Protein AF-A0A7S1BUS3-F1 (afdb_monomer)

Structure (mmCIF, N/CA/C/O backbone):
data_AF-A0A7S1BUS3-F1
#
_entry.id   AF-A0A7S1BUS3-F1
#
loop_
_atom_site.group_PDB
_atom_site.id
_atom_site.type_symbol
_atom_site.label_atom_id
_atom_site.label_alt_id
_atom_site.label_comp_id
_atom_site.label_asym_id
_atom_site.label_entity_id
_atom_site.label_seq_id
_atom_site.pdbx_PDB_ins_code
_atom_site.Cartn_x
_atom_site.Cartn_y
_atom_site.Cartn_z
_atom_site.occupancy
_atom_site.B_iso_or_equiv
_atom_site.auth_seq_id
_atom_site.auth_comp_id
_atom_site.auth_asym_id
_atom_site.auth_atom_id
_atom_site.pdbx_PDB_model_num
ATOM 1 N N . ASN A 1 1 ? -7.618 8.530 23.739 1.00 26.66 1 ASN A N 1
ATOM 2 C CA . ASN A 1 1 ? -6.263 8.550 23.139 1.00 26.66 1 ASN A CA 1
ATOM 3 C C . ASN A 1 1 ? -5.750 7.137 22.885 1.00 26.66 1 ASN A C 1
ATOM 5 O O . ASN A 1 1 ? -4.791 6.720 23.519 1.00 26.66 1 ASN A O 1
ATOM 9 N N . HIS A 1 2 ? -6.376 6.392 21.974 1.00 29.36 2 HIS A N 1
ATOM 10 C CA . HIS A 1 2 ? -5.847 5.103 21.520 1.00 29.36 2 HIS A CA 1
ATOM 11 C C . HIS A 1 2 ? -5.270 5.312 20.122 1.00 29.36 2 HIS A C 1
ATOM 13 O O . HIS A 1 2 ? -6.005 5.346 19.140 1.00 29.36 2 HIS A O 1
ATOM 19 N N . SER A 1 3 ? -3.963 5.573 20.054 1.00 30.70 3 SER A N 1
ATOM 20 C CA . SER A 1 3 ? -3.229 5.594 18.792 1.00 30.70 3 SER A CA 1
ATOM 21 C C . SER A 1 3 ? -3.062 4.150 18.326 1.00 30.70 3 SER A C 1
ATOM 23 O O . SER A 1 3 ? -2.335 3.376 18.949 1.00 30.70 3 SER A O 1
ATOM 25 N N . CYS A 1 4 ? -3.761 3.775 17.260 1.00 33.75 4 CYS A N 1
ATOM 26 C CA . CYS A 1 4 ? -3.406 2.587 16.499 1.00 33.75 4 CYS A CA 1
ATOM 27 C C . CYS A 1 4 ? -2.199 2.988 15.646 1.00 33.75 4 CYS A C 1
ATOM 29 O O . CYS A 1 4 ? -2.319 3.837 14.766 1.00 33.75 4 CYS A O 1
ATOM 31 N N . SER A 1 5 ? -1.023 2.480 15.994 1.00 40.34 5 SER A N 1
ATOM 32 C CA . SER A 1 5 ? 0.229 2.838 15.335 1.00 40.34 5 SER A CA 1
ATOM 33 C C . SER A 1 5 ? 0.659 1.678 14.449 1.00 40.34 5 SER A C 1
ATOM 35 O O . SER A 1 5 ? 0.962 0.599 14.954 1.00 40.34 5 SER A O 1
ATOM 37 N N . VAL A 1 6 ? 0.709 1.901 13.137 1.00 42.34 6 VAL A N 1
ATOM 38 C CA . VAL A 1 6 ? 1.397 0.997 12.212 1.00 42.34 6 VAL A CA 1
ATOM 39 C C . VAL A 1 6 ? 2.893 1.255 12.368 1.00 42.34 6 VAL A C 1
ATOM 41 O O . VAL A 1 6 ? 3.389 2.316 11.991 1.00 42.34 6 VAL A O 1
ATOM 44 N N . TYR A 1 7 ? 3.612 0.310 12.971 1.00 41.47 7 TYR A N 1
ATOM 45 C CA . TYR A 1 7 ? 5.066 0.382 13.105 1.00 41.47 7 TYR A CA 1
ATOM 46 C C . TYR A 1 7 ? 5.725 -0.453 12.004 1.00 41.47 7 TYR A C 1
ATOM 48 O O . TYR A 1 7 ? 5.512 -1.665 11.915 1.00 41.47 7 TYR A O 1
ATOM 56 N N . ILE A 1 8 ? 6.552 0.198 11.183 1.00 45.06 8 ILE A N 1
ATOM 57 C CA . ILE A 1 8 ? 7.561 -0.483 10.367 1.00 45.06 8 ILE A CA 1
ATOM 58 C C . ILE A 1 8 ? 8.760 -0.696 11.291 1.00 45.06 8 ILE A C 1
ATOM 60 O O . ILE A 1 8 ? 9.431 0.262 11.682 1.00 45.06 8 ILE A O 1
ATOM 64 N N . ALA A 1 9 ? 8.970 -1.934 11.729 1.00 38.78 9 ALA A N 1
ATOM 65 C CA . ALA A 1 9 ? 10.035 -2.263 12.662 1.00 38.78 9 ALA A CA 1
ATOM 66 C C . ALA A 1 9 ? 11.377 -2.352 11.918 1.00 38.78 9 ALA A C 1
ATOM 68 O O . ALA A 1 9 ? 11.542 -3.158 11.007 1.00 38.78 9 ALA A O 1
ATOM 69 N N . SER A 1 10 ? 12.342 -1.531 12.340 1.00 40.97 10 SER A N 1
ATOM 70 C CA . SER A 1 10 ? 13.765 -1.685 12.010 1.00 40.97 10 SER A CA 1
ATOM 71 C C . SER A 1 10 ? 14.380 -2.809 12.875 1.00 40.97 10 SER A C 1
ATOM 73 O O . SER A 1 10 ? 13.891 -3.020 13.993 1.00 40.97 10 SER A O 1
ATOM 75 N N . PRO A 1 11 ? 15.446 -3.515 12.429 1.00 40.34 11 PRO A N 1
ATOM 76 C CA . PRO A 1 11 ? 15.988 -4.721 13.083 1.00 40.34 11 PRO A CA 1
ATOM 77 C C . PRO A 1 11 ? 16.427 -4.587 14.555 1.00 40.34 11 PRO A C 1
ATOM 79 O O . PRO A 1 11 ? 16.784 -5.580 15.179 1.00 40.34 11 PRO A O 1
ATOM 82 N N . SER A 1 12 ? 16.434 -3.383 15.127 1.00 35.00 12 SER A N 1
ATOM 83 C CA . SER A 1 12 ? 16.954 -3.082 16.466 1.00 35.00 12 SER A CA 1
ATOM 84 C C . SER A 1 12 ? 15.903 -3.020 17.588 1.00 35.00 12 SER A C 1
ATOM 86 O O . SER A 1 12 ? 16.241 -2.651 18.713 1.00 35.00 12 SER A O 1
ATOM 88 N N . SER A 1 13 ? 14.636 -3.371 17.338 1.00 37.22 13 SER A N 1
ATOM 89 C CA . SER A 1 13 ? 13.588 -3.274 18.371 1.00 37.22 13 SER A CA 1
ATOM 90 C C . SER A 1 13 ? 13.504 -4.526 19.263 1.00 37.22 13 SER A C 1
ATOM 92 O O . SER A 1 13 ? 13.403 -5.637 18.742 1.00 37.22 13 SER A O 1
ATOM 94 N N . PRO A 1 14 ? 13.501 -4.388 20.605 1.00 38.72 14 PRO A N 1
ATOM 95 C CA . PRO A 1 14 ? 13.500 -5.528 21.516 1.00 38.72 14 PRO A CA 1
ATOM 96 C C . PRO A 1 14 ? 12.122 -6.206 21.571 1.00 38.72 14 PRO A C 1
ATOM 98 O O . PRO A 1 14 ? 11.105 -5.581 21.877 1.00 38.72 14 PRO A O 1
ATOM 101 N N . THR A 1 15 ? 12.098 -7.514 21.318 1.00 39.00 15 THR A N 1
ATOM 102 C CA . THR A 1 15 ? 10.927 -8.388 21.471 1.00 39.00 15 THR A CA 1
ATOM 103 C C . THR A 1 15 ? 10.462 -8.428 22.930 1.00 39.00 15 THR A C 1
ATOM 105 O O . THR A 1 15 ? 11.224 -8.806 23.819 1.00 39.00 15 THR A O 1
ATOM 108 N N . ARG A 1 16 ? 9.199 -8.063 23.197 1.00 38.62 16 ARG A N 1
ATOM 109 C CA . ARG A 1 16 ? 8.568 -8.253 24.515 1.00 38.62 16 ARG A CA 1
ATOM 110 C C . ARG A 1 16 ? 8.200 -9.728 24.712 1.00 38.62 16 ARG A C 1
ATOM 112 O O . ARG A 1 16 ? 7.525 -10.319 23.877 1.00 38.62 16 ARG A O 1
ATOM 119 N N . ASN A 1 17 ? 8.656 -10.288 25.831 1.00 36.16 17 ASN A N 1
ATOM 120 C CA . ASN A 1 17 ? 8.497 -11.688 26.229 1.00 36.16 17 ASN A CA 1
ATOM 121 C C . ASN A 1 17 ? 7.030 -12.142 26.315 1.00 36.16 17 ASN A C 1
ATOM 123 O O . ASN A 1 17 ? 6.181 -11.438 26.863 1.00 36.16 17 ASN A O 1
ATOM 127 N N . ALA A 1 18 ? 6.778 -13.364 25.838 1.00 37.91 18 ALA A N 1
ATOM 128 C CA . ALA A 1 18 ? 5.524 -14.093 25.990 1.00 37.91 18 ALA A CA 1
ATOM 129 C C . ALA A 1 18 ? 5.257 -14.425 27.470 1.00 37.91 18 ALA A C 1
ATOM 131 O O . ALA A 1 18 ? 6.099 -15.010 28.152 1.00 37.91 18 ALA A O 1
ATOM 132 N N . THR A 1 19 ? 4.086 -14.047 27.982 1.00 39.50 19 THR A N 1
ATOM 133 C CA . THR A 1 19 ? 3.663 -14.339 29.356 1.00 39.50 19 THR A CA 1
ATOM 134 C C . THR A 1 19 ? 3.051 -15.736 29.472 1.00 39.50 19 THR A C 1
ATOM 136 O O . THR A 1 19 ? 2.004 -16.003 28.892 1.00 39.50 19 THR A O 1
ATOM 139 N N . SER A 1 20 ? 3.743 -16.583 30.240 1.00 44.81 20 SER A N 1
ATOM 140 C CA . SER A 1 20 ? 3.283 -17.676 31.118 1.00 44.81 20 SER A CA 1
ATOM 141 C C . SER A 1 20 ? 1.800 -18.083 31.060 1.00 44.81 20 SER A C 1
ATOM 143 O O . SER A 1 20 ? 0.917 -17.303 31.418 1.00 44.81 20 SER A O 1
ATOM 145 N N . CYS A 1 21 ? 1.549 -19.351 30.725 1.00 32.22 21 CYS A N 1
ATOM 146 C CA . CYS A 1 21 ? 0.274 -20.048 30.896 1.00 32.22 21 CYS A CA 1
ATOM 147 C C . CYS A 1 21 ? 0.058 -20.438 32.374 1.00 32.22 21 CYS A C 1
ATOM 149 O O . CYS A 1 21 ? 0.734 -21.329 32.882 1.00 32.22 21 CYS A O 1
ATOM 151 N N . ASP A 1 22 ? -0.872 -19.771 33.060 1.00 39.19 22 ASP A N 1
ATOM 152 C CA . ASP A 1 22 ? -1.329 -20.131 34.411 1.00 39.19 22 ASP A CA 1
ATOM 153 C C . ASP A 1 22 ? -2.777 -20.657 34.332 1.00 39.19 22 ASP A C 1
ATOM 155 O O . ASP A 1 22 ? -3.722 -19.894 34.118 1.00 39.19 22 ASP A O 1
ATOM 159 N N . ASP A 1 23 ? -2.943 -21.973 34.498 1.00 41.47 23 ASP A N 1
ATOM 160 C CA . ASP A 1 23 ? -4.227 -22.684 34.529 1.00 41.47 23 ASP A CA 1
ATOM 161 C C . ASP A 1 23 ? -4.867 -22.600 35.927 1.00 41.47 23 ASP A C 1
ATOM 163 O O . ASP A 1 23 ? -4.679 -23.471 36.781 1.00 41.47 23 ASP A O 1
ATOM 167 N N . ARG A 1 24 ? -5.664 -21.556 36.187 1.00 42.94 24 ARG A N 1
ATOM 168 C CA . ARG A 1 24 ? -6.599 -21.530 37.329 1.00 42.94 24 ARG A CA 1
ATOM 169 C C . ARG A 1 24 ? -8.012 -21.206 36.855 1.00 42.94 24 ARG A C 1
ATOM 171 O O . ARG A 1 24 ? -8.293 -20.100 36.406 1.00 42.94 24 ARG A O 1
ATOM 178 N N . HIS A 1 25 ? -8.897 -22.194 36.977 1.00 43.59 25 HIS A N 1
ATOM 179 C CA . HIS A 1 25 ? -10.337 -22.069 36.752 1.00 43.59 25 HIS A CA 1
ATOM 180 C C . HIS A 1 25 ? -10.974 -21.308 37.931 1.00 43.59 25 HIS A C 1
ATOM 182 O O . HIS A 1 25 ? -11.310 -21.901 38.953 1.00 43.59 25 HIS A O 1
ATOM 188 N N . ASP A 1 26 ? -11.107 -19.988 37.799 1.00 45.22 26 ASP A N 1
ATOM 189 C CA . ASP A 1 26 ? -11.970 -19.157 38.646 1.00 45.22 26 ASP A CA 1
ATOM 190 C C . ASP A 1 26 ? -13.238 -18.812 37.851 1.00 45.22 26 ASP A C 1
ATOM 192 O O . ASP A 1 26 ? -13.199 -18.075 36.865 1.00 45.22 26 ASP A O 1
ATOM 196 N N . SER A 1 27 ? -14.370 -19.380 38.266 1.00 44.72 27 SER A N 1
ATOM 197 C CA . SER A 1 27 ? -15.690 -19.246 37.635 1.00 44.72 27 SER A CA 1
ATOM 198 C C . SER A 1 27 ? -16.384 -17.897 37.896 1.00 44.72 27 SER A C 1
ATOM 200 O O . SER A 1 27 ? -17.588 -17.773 37.682 1.00 44.72 27 SER A O 1
ATOM 202 N N . THR A 1 28 ? -15.637 -16.876 38.323 1.00 53.16 28 THR A N 1
ATOM 203 C CA . THR A 1 28 ? -16.150 -15.531 38.640 1.00 53.16 28 THR A CA 1
ATOM 204 C C . THR A 1 28 ? -15.517 -14.423 37.793 1.00 53.16 28 THR A C 1
ATOM 206 O O . THR A 1 28 ? -15.389 -13.285 38.239 1.00 53.16 28 THR A O 1
ATOM 209 N N . MET A 1 29 ? -15.105 -14.718 36.558 1.00 40.94 29 MET A N 1
ATOM 210 C CA . MET A 1 29 ? -14.540 -13.700 35.668 1.00 40.94 29 MET A CA 1
ATOM 211 C C . MET A 1 29 ? -15.582 -13.177 34.676 1.00 40.94 29 MET A C 1
ATOM 213 O O . MET A 1 29 ? -16.153 -13.938 33.896 1.00 40.94 29 MET A O 1
ATOM 217 N N . ALA A 1 30 ? -15.790 -11.855 34.677 1.00 53.16 30 ALA A N 1
ATOM 218 C CA . ALA A 1 30 ? -16.355 -11.141 33.532 1.00 53.16 30 ALA A CA 1
ATOM 219 C C . ALA A 1 30 ? -15.618 -11.567 32.243 1.00 53.16 30 ALA A C 1
ATOM 221 O O . ALA A 1 30 ? -14.440 -11.939 32.342 1.00 53.16 30 ALA A O 1
ATOM 222 N N . PRO A 1 31 ? -16.257 -11.533 31.054 1.00 49.09 31 PRO A N 1
ATOM 223 C CA . PRO A 1 31 ? -15.604 -11.943 29.815 1.00 49.09 31 PRO A CA 1
ATOM 224 C C . PRO A 1 31 ? -14.280 -11.193 29.687 1.00 49.09 31 PRO A C 1
ATOM 226 O O . PRO A 1 31 ? -14.267 -9.967 29.605 1.00 49.09 31 PRO A O 1
ATOM 229 N N . ARG A 1 32 ? -13.157 -11.915 29.752 1.00 48.91 32 ARG A N 1
ATOM 230 C CA . ARG A 1 32 ? -11.856 -11.307 29.492 1.00 48.91 32 ARG A CA 1
ATOM 231 C C . ARG A 1 32 ? -11.884 -10.895 28.027 1.00 48.91 32 ARG A C 1
ATOM 233 O O . ARG A 1 32 ? -11.905 -11.768 27.164 1.00 48.91 32 ARG A O 1
ATOM 240 N N . GLU A 1 33 ? -11.940 -9.594 27.756 1.00 63.19 33 GLU A N 1
ATOM 241 C CA . GLU A 1 33 ? -11.731 -9.067 26.410 1.00 63.19 33 GLU A CA 1
ATOM 242 C C . GLU A 1 33 ? -10.390 -9.618 25.918 1.00 63.19 33 GLU A C 1
ATOM 244 O O . GLU A 1 33 ? -9.334 -9.344 26.495 1.00 63.19 33 GLU A O 1
ATOM 249 N N . SER A 1 34 ? -10.437 -10.509 24.926 1.00 63.53 34 SER A N 1
ATOM 250 C CA . SER A 1 34 ? -9.226 -11.068 24.341 1.00 63.53 34 SER A CA 1
ATOM 251 C C . SER A 1 34 ? -8.447 -9.925 23.695 1.00 63.53 34 SER A C 1
ATOM 253 O O . SER A 1 34 ? -9.064 -9.122 22.989 1.00 63.53 34 SER A O 1
ATOM 255 N N . PRO A 1 35 ? -7.122 -9.830 23.905 1.00 75.31 35 PRO A N 1
ATOM 256 C CA . PRO A 1 35 ? -6.333 -8.785 23.270 1.00 75.31 35 PRO A CA 1
ATOM 257 C C . PRO A 1 35 ? -6.502 -8.849 21.742 1.00 75.31 35 PRO A C 1
ATOM 259 O O . PRO A 1 35 ? -6.712 -9.942 21.202 1.00 75.31 35 PRO A O 1
ATOM 262 N N . PRO A 1 36 ? -6.416 -7.703 21.041 1.00 80.00 36 PRO A N 1
ATOM 263 C CA . PRO A 1 36 ? -6.560 -7.670 19.593 1.00 80.00 36 PRO A CA 1
ATOM 264 C C . PRO A 1 36 ? -5.537 -8.598 18.937 1.00 80.00 36 PRO A C 1
ATOM 266 O O . PRO A 1 36 ? -4.401 -8.728 19.404 1.00 80.00 36 PRO A O 1
ATOM 269 N N . LEU A 1 37 ? -5.951 -9.244 17.847 1.00 91.12 37 LEU A N 1
ATOM 270 C CA . LEU A 1 37 ? -5.099 -10.158 17.091 1.00 91.12 37 LEU A CA 1
ATOM 271 C C . LEU A 1 37 ? -3.822 -9.437 16.644 1.00 91.12 37 LEU A C 1
ATOM 273 O O . LEU A 1 37 ? -3.877 -8.320 16.131 1.00 91.12 37 LEU A O 1
ATOM 277 N N . THR A 1 38 ? -2.672 -10.079 16.823 1.00 94.06 38 THR A N 1
ATOM 278 C CA . THR A 1 38 ? -1.387 -9.562 16.352 1.00 94.06 38 THR A CA 1
ATOM 279 C C . THR A 1 38 ? -1.022 -10.199 15.018 1.00 94.06 38 THR A C 1
ATOM 281 O O . THR A 1 38 ? -1.079 -11.418 14.854 1.00 94.06 38 THR A O 1
ATOM 284 N N . VAL A 1 39 ? -0.643 -9.368 14.050 1.00 95.44 39 VAL A N 1
ATOM 285 C CA . VAL A 1 39 ? -0.278 -9.794 12.696 1.00 95.44 39 VAL A CA 1
ATOM 286 C C . VAL A 1 39 ? 1.156 -9.369 12.404 1.00 95.44 39 VAL A C 1
ATOM 288 O O . VAL A 1 39 ? 1.503 -8.196 12.526 1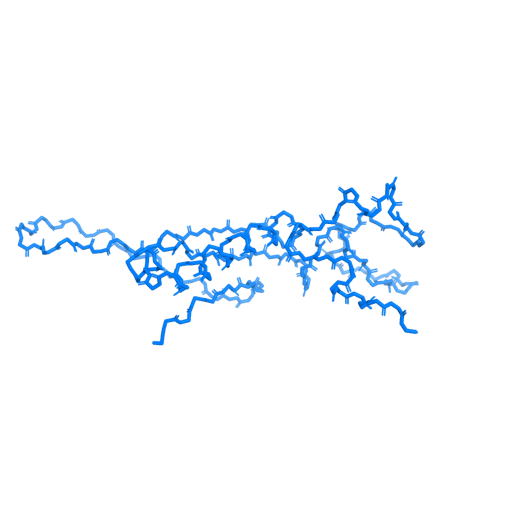.00 95.44 39 VAL A O 1
ATOM 291 N N . ALA A 1 40 ? 1.994 -10.320 11.995 1.00 96.88 40 ALA A N 1
ATOM 292 C CA . ALA A 1 40 ? 3.319 -10.035 11.460 1.00 96.88 40 ALA A CA 1
ATOM 293 C C . ALA A 1 40 ? 3.249 -9.994 9.928 1.00 96.88 40 ALA A C 1
ATOM 295 O O . ALA A 1 40 ? 2.867 -10.979 9.296 1.00 96.88 40 ALA A O 1
ATOM 296 N N . VAL A 1 41 ? 3.625 -8.861 9.340 1.00 96.25 41 VAL A N 1
ATOM 297 C CA . VAL A 1 41 ? 3.735 -8.676 7.888 1.00 96.25 41 VAL A CA 1
ATOM 298 C C . VAL A 1 41 ? 5.213 -8.723 7.526 1.00 96.25 41 VAL A C 1
ATOM 300 O O . VAL A 1 41 ? 5.992 -7.920 8.034 1.00 96.25 41 VAL A O 1
ATOM 303 N N . ILE A 1 42 ? 5.611 -9.663 6.672 1.00 95.94 42 ILE A N 1
ATOM 304 C CA . ILE A 1 42 ? 7.003 -9.808 6.232 1.00 95.94 42 ILE A CA 1
ATOM 305 C C . ILE A 1 42 ? 7.149 -9.168 4.850 1.00 95.94 42 ILE A C 1
ATOM 307 O O . ILE A 1 42 ? 6.564 -9.645 3.879 1.00 95.94 42 ILE A O 1
ATOM 311 N N . GLY A 1 43 ? 7.924 -8.088 4.784 1.00 92.94 43 GLY A N 1
ATOM 312 C CA . GLY A 1 43 ? 8.129 -7.253 3.605 1.00 92.94 43 GLY A CA 1
ATOM 313 C C . GLY A 1 43 ? 7.181 -6.051 3.549 1.00 92.94 43 GLY A C 1
ATOM 314 O O . GLY A 1 43 ? 5.963 -6.184 3.651 1.00 92.94 43 GLY A O 1
ATOM 315 N N . ALA A 1 44 ? 7.752 -4.872 3.313 1.00 94.31 44 ALA A N 1
ATOM 316 C CA . ALA A 1 44 ? 7.081 -3.599 3.058 1.00 94.31 44 ALA A CA 1
ATOM 317 C C . ALA A 1 44 ? 7.176 -3.195 1.571 1.00 94.31 44 ALA A C 1
ATOM 319 O O . ALA A 1 44 ? 7.283 -2.015 1.228 1.00 94.31 44 ALA A O 1
ATOM 320 N N . GLY A 1 45 ? 7.137 -4.180 0.668 1.00 94.25 45 GLY A N 1
ATOM 321 C CA . GLY A 1 45 ? 6.832 -3.961 -0.749 1.00 94.25 45 GLY A CA 1
ATOM 322 C C . GLY A 1 45 ? 5.345 -3.660 -0.983 1.00 94.25 45 GLY A C 1
ATOM 323 O O . GLY A 1 45 ? 4.579 -3.605 -0.019 1.00 94.25 45 GLY A O 1
ATOM 324 N N . PRO A 1 46 ? 4.894 -3.530 -2.247 1.00 95.25 46 PRO A N 1
ATOM 325 C CA . PRO A 1 46 ? 3.507 -3.180 -2.557 1.00 95.25 46 PRO A CA 1
ATOM 326 C C . PRO A 1 46 ? 2.483 -4.056 -1.831 1.00 95.25 46 PRO A C 1
ATOM 328 O O . PRO A 1 46 ? 1.576 -3.526 -1.208 1.00 95.25 46 PRO A O 1
ATOM 331 N N . GLY A 1 47 ? 2.661 -5.382 -1.816 1.00 96.06 47 GLY A N 1
ATOM 332 C CA . GLY A 1 47 ? 1.735 -6.295 -1.131 1.00 96.06 47 GLY A CA 1
ATOM 333 C C . GLY A 1 47 ? 1.601 -6.031 0.376 1.00 96.06 47 GLY A C 1
ATOM 334 O O . GLY A 1 47 ? 0.486 -5.951 0.888 1.00 96.06 47 GLY A O 1
ATOM 335 N N . GLY A 1 48 ? 2.719 -5.842 1.084 1.00 96.25 48 GLY A N 1
ATOM 336 C CA . GLY A 1 48 ? 2.706 -5.524 2.516 1.00 96.25 48 GLY A CA 1
ATOM 337 C C . GLY A 1 48 ? 2.153 -4.127 2.802 1.00 96.25 48 GLY A C 1
ATOM 338 O O . GLY A 1 48 ? 1.360 -3.950 3.726 1.00 96.25 48 GLY A O 1
ATOM 339 N N . MET A 1 49 ? 2.498 -3.147 1.962 1.00 95.69 49 MET A N 1
ATOM 340 C CA . MET A 1 49 ? 1.945 -1.793 2.042 1.00 95.69 49 MET A CA 1
ATOM 341 C C . MET A 1 49 ? 0.428 -1.786 1.823 1.00 95.69 49 MET A C 1
ATOM 343 O O . MET A 1 49 ? -0.281 -1.147 2.594 1.00 95.69 49 MET A O 1
ATOM 347 N N . PHE A 1 50 ? -0.086 -2.534 0.841 1.00 95.94 50 PHE A N 1
ATOM 348 C CA . PHE A 1 50 ? -1.523 -2.661 0.586 1.00 95.94 50 PHE A CA 1
ATOM 349 C C . PHE A 1 50 ? -2.273 -3.307 1.748 1.00 95.94 50 PHE A C 1
ATOM 351 O O . PHE A 1 50 ? -3.383 -2.887 2.063 1.00 95.94 50 PHE A O 1
ATOM 358 N N . PHE A 1 51 ? -1.675 -4.296 2.415 1.00 96.06 51 PHE A N 1
ATOM 359 C CA . PHE A 1 51 ? -2.265 -4.876 3.618 1.00 96.06 51 PHE A CA 1
ATOM 360 C C . PHE A 1 51 ? -2.375 -3.841 4.750 1.00 96.06 51 PHE A C 1
ATOM 362 O O . PHE A 1 51 ? -3.446 -3.673 5.334 1.00 96.06 51 PHE A O 1
ATOM 369 N N . CYS A 1 52 ? -1.293 -3.106 5.028 1.00 95.38 52 CYS A N 1
ATOM 370 C CA . CYS A 1 52 ? -1.303 -2.032 6.026 1.00 95.38 52 CYS A CA 1
ATOM 371 C C . CYS A 1 52 ? -2.301 -0.920 5.662 1.00 95.38 52 CYS A C 1
ATOM 373 O O . CYS A 1 52 ? -3.022 -0.434 6.531 1.00 95.38 52 CYS A O 1
ATOM 375 N N . HIS A 1 53 ? -2.384 -0.556 4.380 1.00 96.00 53 HIS A N 1
ATOM 376 C CA . HIS A 1 53 ? -3.359 0.403 3.859 1.00 96.00 53 HIS A CA 1
ATOM 377 C C . HIS A 1 53 ? -4.796 -0.077 4.075 1.00 96.00 53 HIS A C 1
ATOM 379 O O . HIS A 1 53 ? -5.612 0.671 4.600 1.00 96.00 53 HIS A O 1
ATOM 385 N N . ALA A 1 54 ? -5.109 -1.338 3.762 1.00 96.00 54 ALA A N 1
ATOM 386 C CA . ALA A 1 54 ? -6.440 -1.907 3.976 1.00 96.00 54 ALA A CA 1
ATOM 387 C C . ALA A 1 54 ? -6.854 -1.885 5.459 1.00 96.00 54 ALA A C 1
ATOM 389 O O . ALA A 1 54 ? -7.997 -1.547 5.775 1.00 96.00 54 ALA A O 1
ATOM 390 N N . LEU A 1 55 ? -5.924 -2.188 6.373 1.00 95.75 55 LEU A N 1
ATOM 391 C CA . LEU A 1 55 ? -6.170 -2.068 7.813 1.00 95.75 55 LEU A CA 1
ATOM 392 C C . LEU A 1 55 ? -6.451 -0.624 8.231 1.00 95.75 55 LEU A C 1
ATOM 394 O O . LEU A 1 55 ? -7.389 -0.381 8.989 1.00 95.75 55 LEU A O 1
ATOM 398 N N . GLU A 1 56 ? -5.680 0.335 7.721 1.00 95.69 56 GLU A N 1
ATOM 399 C CA . GLU A 1 56 ? -5.871 1.752 8.028 1.00 95.69 56 GLU A CA 1
ATOM 400 C C . GLU A 1 56 ? -7.190 2.291 7.459 1.00 95.69 56 GLU A C 1
ATOM 402 O O . GLU A 1 56 ? -7.931 2.984 8.158 1.00 95.69 56 GLU A O 1
ATOM 407 N N . ARG A 1 57 ? -7.549 1.915 6.228 1.00 95.62 57 ARG A N 1
ATOM 408 C CA . ARG A 1 57 ? -8.854 2.231 5.630 1.00 95.62 57 ARG A CA 1
ATOM 409 C C . ARG A 1 57 ? -9.993 1.700 6.493 1.00 95.62 57 ARG A C 1
ATOM 411 O O . ARG A 1 57 ? -10.898 2.460 6.838 1.00 95.62 57 ARG A O 1
ATOM 418 N N . HIS A 1 58 ? -9.908 0.441 6.919 1.00 95.75 58 HIS A N 1
ATOM 419 C CA . HIS A 1 58 ? -10.916 -0.144 7.796 1.00 95.75 58 HIS A CA 1
ATOM 420 C C . HIS A 1 58 ? -10.985 0.577 9.151 1.00 95.75 58 HIS A C 1
ATOM 422 O O . HIS A 1 58 ? -12.072 0.877 9.647 1.00 95.75 58 HIS A O 1
ATOM 428 N N . ARG A 1 59 ? -9.834 0.949 9.723 1.00 96.12 59 ARG A N 1
ATOM 429 C CA . ARG A 1 59 ? -9.763 1.761 10.944 1.00 96.12 59 ARG A CA 1
ATOM 430 C C . ARG A 1 59 ? -10.492 3.096 10.780 1.00 96.12 59 ARG A C 1
ATOM 432 O O . ARG A 1 59 ? -11.275 3.470 11.653 1.00 96.12 59 ARG A O 1
ATOM 439 N N . LEU A 1 60 ? -10.248 3.816 9.683 1.00 95.94 60 LEU A N 1
ATOM 440 C CA . LEU A 1 60 ? -10.885 5.105 9.393 1.00 95.94 60 LEU A CA 1
ATOM 441 C C . LEU A 1 60 ? -12.406 4.971 9.239 1.00 95.94 60 LEU A C 1
ATOM 443 O O . LEU A 1 60 ? -13.144 5.792 9.781 1.00 95.94 60 LEU A O 1
ATOM 447 N N . GLU A 1 61 ? -12.887 3.921 8.574 1.00 96.31 61 GLU A N 1
ATOM 448 C CA . GLU A 1 61 ? -14.322 3.627 8.454 1.00 96.31 61 GLU A CA 1
ATOM 449 C C . GLU A 1 61 ? -14.979 3.351 9.810 1.00 96.31 61 GLU A C 1
ATOM 451 O O . GLU A 1 61 ? -16.092 3.810 10.078 1.00 96.31 61 GLU A O 1
ATOM 456 N N . LEU A 1 62 ? -14.305 2.603 10.686 1.00 96.31 62 LEU A N 1
ATOM 457 C CA . LEU A 1 62 ? -14.786 2.331 12.041 1.00 96.31 62 LEU A CA 1
ATOM 458 C C . LEU A 1 62 ? -14.849 3.606 12.886 1.00 96.31 62 LEU A C 1
ATOM 460 O O . LEU A 1 62 ? -15.845 3.834 13.573 1.00 96.31 62 LEU A O 1
ATOM 464 N N . VAL A 1 63 ? -13.837 4.471 12.778 1.00 95.44 63 VAL A N 1
ATOM 465 C CA . VAL A 1 63 ? -13.834 5.789 13.430 1.00 95.44 63 VAL A CA 1
ATOM 466 C C . VAL A 1 63 ? -14.977 6.660 12.908 1.00 95.44 63 VAL A C 1
ATOM 468 O O . VAL A 1 63 ? -15.708 7.235 13.710 1.00 95.44 63 VAL A O 1
ATOM 471 N N . ALA A 1 64 ? -15.181 6.722 11.590 1.00 96.94 64 ALA A N 1
ATOM 472 C CA . ALA A 1 64 ? -16.258 7.505 10.983 1.00 96.94 64 ALA A CA 1
ATOM 473 C C . ALA A 1 64 ? -17.654 7.023 11.417 1.00 96.94 64 ALA A C 1
ATOM 475 O O . ALA A 1 64 ? -18.562 7.832 11.598 1.00 96.94 64 ALA A O 1
ATOM 476 N N . ARG A 1 65 ? -17.819 5.711 11.629 1.00 96.88 65 ARG A N 1
ATOM 477 C CA . ARG A 1 65 ? -19.052 5.105 12.160 1.00 96.88 65 ARG A CA 1
ATOM 478 C C . ARG A 1 65 ? -19.167 5.162 13.685 1.00 96.88 65 ARG A C 1
ATOM 480 O O . ARG A 1 65 ? -20.195 4.757 14.219 1.00 96.88 65 ARG A O 1
ATOM 487 N N . ASN A 1 66 ? -18.141 5.658 14.379 1.00 95.50 66 ASN A N 1
ATOM 488 C CA . ASN A 1 66 ? -18.040 5.665 15.837 1.00 95.50 66 ASN A CA 1
ATOM 489 C C . ASN A 1 66 ? -18.239 4.263 16.464 1.00 95.50 66 ASN A C 1
ATOM 491 O O . ASN A 1 66 ? -18.810 4.126 17.547 1.00 95.50 66 ASN A O 1
ATOM 495 N N . ASP A 1 67 ? -17.769 3.214 15.781 1.00 95.12 67 ASP A N 1
ATOM 496 C CA . ASP A 1 67 ? -17.844 1.827 16.251 1.00 95.12 67 ASP A CA 1
ATOM 497 C C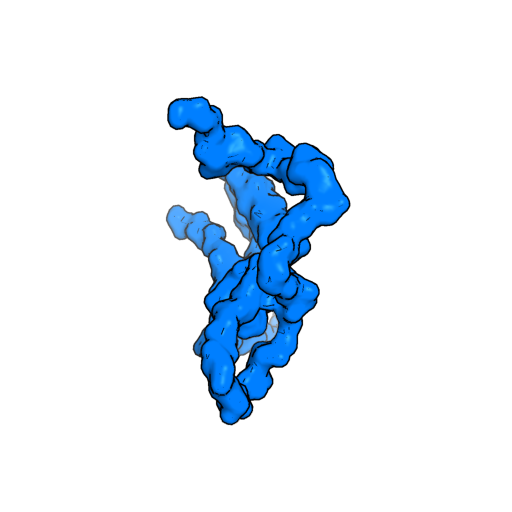 . ASP A 1 67 ? -16.603 1.483 17.086 1.00 95.12 67 ASP A C 1
ATOM 499 O O . ASP A 1 67 ? -15.611 0.928 16.609 1.00 95.12 67 ASP A O 1
ATOM 503 N N . LEU A 1 68 ? -16.645 1.884 18.358 1.00 91.56 68 LEU A N 1
ATOM 504 C CA . LEU A 1 68 ? -15.520 1.738 19.282 1.00 91.56 68 LEU A CA 1
ATOM 505 C C . LEU A 1 68 ? -15.213 0.273 19.621 1.00 91.56 68 LEU A C 1
ATOM 507 O O . LEU A 1 68 ? -14.058 -0.048 19.895 1.00 91.56 68 LEU A O 1
ATOM 511 N N . ALA A 1 69 ? -16.219 -0.606 19.591 1.00 90.69 69 ALA A N 1
ATOM 512 C CA . ALA A 1 69 ? -16.047 -2.021 19.905 1.00 90.69 69 ALA A CA 1
ATOM 513 C C . ALA A 1 69 ? -15.283 -2.738 18.786 1.00 90.69 69 ALA A C 1
ATOM 515 O O . ALA A 1 69 ? -14.288 -3.415 19.049 1.00 90.69 69 ALA A O 1
ATOM 516 N N . ALA A 1 70 ? -15.686 -2.533 17.530 1.00 91.06 70 ALA A N 1
ATOM 517 C CA . ALA A 1 70 ? -14.962 -3.086 16.391 1.00 91.06 70 ALA A CA 1
ATOM 518 C C . ALA A 1 70 ? -13.574 -2.445 16.225 1.00 91.06 70 ALA A C 1
ATOM 520 O O . ALA A 1 70 ? -12.618 -3.137 15.879 1.00 91.06 70 ALA A O 1
ATOM 521 N N . LEU A 1 71 ? -13.427 -1.151 16.536 1.00 92.25 71 LEU A N 1
ATOM 522 C CA . LEU A 1 71 ? -12.122 -0.486 16.542 1.00 92.25 71 LEU A CA 1
ATOM 523 C C . LEU A 1 71 ? -11.170 -1.085 17.591 1.00 92.25 71 LEU A C 1
ATOM 525 O O . LEU A 1 71 ? -9.985 -1.245 17.306 1.00 92.25 71 LEU A O 1
ATOM 529 N N . ALA A 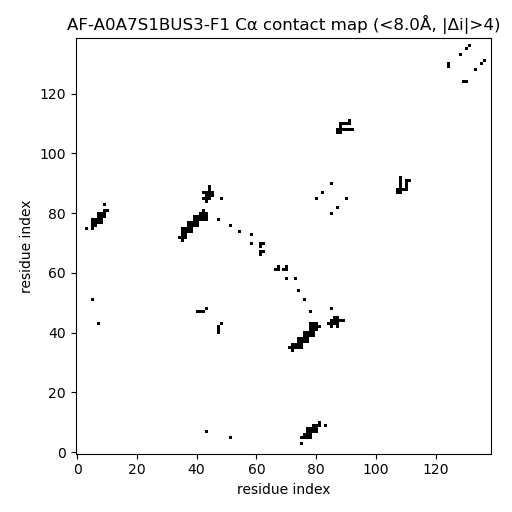1 72 ? -11.672 -1.437 18.780 1.00 91.25 72 ALA A N 1
ATOM 530 C CA . ALA A 1 72 ? -10.889 -2.111 19.820 1.00 91.25 72 ALA A CA 1
ATOM 531 C C . ALA A 1 72 ? -10.507 -3.553 19.438 1.00 91.25 72 ALA A C 1
ATOM 533 O O . ALA A 1 72 ? -9.467 -4.047 19.871 1.00 91.25 72 ALA A O 1
ATOM 534 N N . ALA A 1 73 ? -11.322 -4.209 18.607 1.00 91.81 73 ALA A N 1
ATOM 535 C CA . ALA A 1 73 ? -11.063 -5.547 18.080 1.00 91.81 73 ALA A CA 1
ATOM 536 C C . ALA A 1 73 ? -10.172 -5.562 16.819 1.00 91.81 73 ALA A C 1
ATOM 538 O O . ALA A 1 73 ? -9.788 -6.642 16.363 1.00 91.81 73 ALA A O 1
ATOM 539 N N . LEU A 1 74 ? -9.845 -4.397 16.244 1.00 93.25 74 LEU A N 1
ATOM 540 C CA . LEU A 1 74 ? -9.034 -4.297 15.032 1.00 93.25 74 LEU A CA 1
ATOM 541 C C . LEU A 1 74 ? -7.634 -4.905 15.268 1.00 93.25 74 LEU A C 1
ATOM 543 O O . LEU A 1 74 ? -6.994 -4.584 16.274 1.00 93.25 74 LEU A O 1
ATOM 547 N N . PRO A 1 75 ? -7.129 -5.763 14.360 1.00 93.06 75 PRO A N 1
ATOM 548 C CA . PRO A 1 75 ? -5.820 -6.370 14.529 1.00 93.06 75 PRO A CA 1
ATOM 549 C C . PRO A 1 75 ? -4.698 -5.331 14.537 1.00 93.06 75 PRO A C 1
ATOM 551 O O . PRO A 1 75 ? -4.700 -4.369 13.769 1.00 93.06 75 PRO A O 1
ATOM 554 N N . SER A 1 76 ? -3.695 -5.578 15.375 1.00 91.75 76 SER A N 1
ATOM 555 C CA . SER A 1 76 ? -2.449 -4.818 15.394 1.00 91.75 76 SER A CA 1
ATOM 556 C C . SER A 1 76 ? -1.439 -5.476 14.460 1.00 91.75 76 SER A C 1
ATOM 558 O O . SER A 1 76 ? -1.063 -6.632 14.667 1.00 91.75 76 SER A O 1
ATOM 560 N N . ALA A 1 77 ? -0.992 -4.752 13.434 1.00 93.31 77 ALA A N 1
ATOM 561 C CA . ALA A 1 77 ? -0.016 -5.245 12.470 1.00 93.31 77 ALA A CA 1
ATOM 562 C C . ALA A 1 77 ? 1.371 -4.631 12.699 1.00 93.31 77 ALA A C 1
ATOM 564 O O . ALA A 1 77 ? 1.513 -3.418 12.846 1.00 93.31 77 ALA A O 1
ATOM 565 N N . THR A 1 78 ? 2.404 -5.474 12.691 1.00 95.25 78 THR A N 1
ATOM 566 C CA . THR A 1 78 ? 3.812 -5.054 12.659 1.00 95.25 78 THR A CA 1
ATOM 567 C C . THR A 1 78 ? 4.421 -5.484 11.335 1.00 95.25 78 THR A C 1
ATOM 569 O O . THR A 1 78 ? 4.384 -6.669 11.000 1.00 95.25 78 THR A O 1
ATOM 572 N N . CYS A 1 79 ? 4.972 -4.531 10.585 1.00 95.06 79 CYS A N 1
ATOM 573 C CA . CYS A 1 79 ? 5.625 -4.804 9.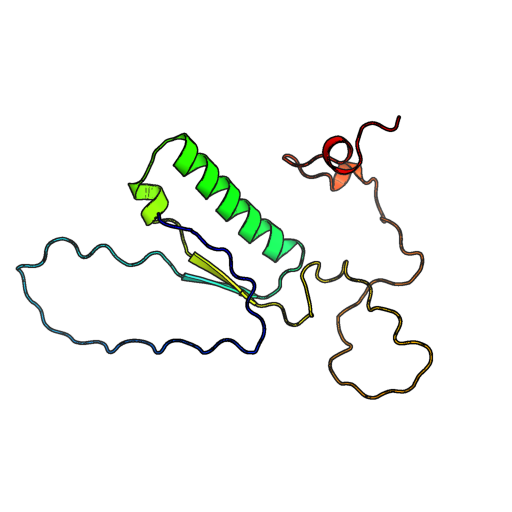311 1.00 95.06 79 CYS A CA 1
ATOM 574 C C . CYS A 1 79 ? 7.143 -4.857 9.496 1.00 95.06 79 CYS A C 1
ATOM 576 O O . CYS A 1 79 ? 7.735 -3.925 10.043 1.00 95.06 79 CYS A O 1
ATOM 578 N N . PHE A 1 80 ? 7.756 -5.949 9.051 1.00 94.75 80 PHE A N 1
ATOM 579 C CA . PHE A 1 80 ? 9.196 -6.170 9.085 1.00 94.75 80 PHE A CA 1
ATOM 580 C C . PHE A 1 80 ? 9.742 -6.048 7.669 1.00 94.75 80 PHE A C 1
ATOM 582 O O . PHE A 1 80 ? 9.393 -6.842 6.798 1.00 94.75 80 PHE A O 1
ATOM 589 N N . GLU A 1 81 ? 10.600 -5.063 7.447 1.00 91.38 81 GLU A N 1
ATOM 590 C CA . GLU A 1 81 ? 11.279 -4.839 6.174 1.00 91.38 81 GLU A CA 1
ATOM 591 C C . GLU A 1 81 ? 12.781 -4.962 6.403 1.00 91.38 81 GLU A C 1
ATOM 593 O O . GLU A 1 81 ? 13.318 -4.393 7.355 1.00 91.38 81 GLU A O 1
ATOM 598 N N . ARG A 1 82 ? 13.444 -5.745 5.551 1.00 86.06 82 ARG A N 1
ATOM 599 C CA . ARG A 1 82 ? 14.898 -5.906 5.605 1.00 86.06 82 ARG A CA 1
ATOM 600 C C . ARG A 1 82 ? 15.579 -4.649 5.077 1.00 86.06 82 ARG A C 1
ATOM 602 O O . ARG A 1 82 ? 16.566 -4.201 5.652 1.00 86.06 82 ARG A O 1
ATOM 609 N N . ALA A 1 83 ? 15.052 -4.085 3.992 1.00 83.44 83 ALA A N 1
ATOM 610 C CA . ALA A 1 83 ? 15.576 -2.870 3.396 1.00 83.44 83 ALA A CA 1
ATOM 611 C C . ALA A 1 83 ? 15.438 -1.664 4.341 1.00 83.44 83 ALA A C 1
ATOM 613 O O . ALA A 1 83 ? 14.616 -1.620 5.254 1.00 83.44 83 ALA A O 1
ATOM 614 N N . SER A 1 84 ? 16.204 -0.610 4.064 1.00 84.69 84 SER A N 1
ATOM 615 C CA . SER A 1 84 ? 16.166 0.637 4.841 1.00 84.69 84 SER A CA 1
ATOM 616 C C . SER A 1 84 ? 14.851 1.424 4.727 1.00 84.69 84 SER A C 1
ATOM 618 O O . SER A 1 84 ? 14.683 2.442 5.395 1.00 84.69 84 SER A O 1
ATOM 620 N N . GLY A 1 85 ? 13.916 0.990 3.881 1.00 85.31 85 GLY A N 1
ATOM 621 C CA . GLY A 1 85 ? 12.592 1.587 3.764 1.00 85.31 85 GLY A CA 1
ATOM 622 C C . GLY A 1 85 ? 11.656 0.771 2.869 1.00 85.31 85 GLY A C 1
ATOM 623 O O . GLY A 1 85 ? 12.094 -0.197 2.246 1.00 85.31 85 GLY A O 1
ATOM 624 N N . PRO A 1 86 ? 10.379 1.176 2.768 1.00 90.50 86 PRO A N 1
ATOM 625 C CA . PRO A 1 86 ? 9.374 0.468 1.983 1.00 90.50 86 PRO A CA 1
ATOM 626 C C . PRO A 1 86 ? 9.575 0.656 0.474 1.00 90.50 86 PRO A C 1
ATOM 628 O O . PRO A 1 86 ? 10.352 1.507 0.026 1.00 90.50 86 PRO A O 1
ATOM 631 N N . GLY A 1 87 ? 8.853 -0.146 -0.307 1.00 89.06 87 GLY A N 1
ATOM 632 C CA . GLY A 1 87 ? 8.807 -0.089 -1.771 1.00 89.06 87 GLY A CA 1
ATOM 633 C C . GLY A 1 87 ? 9.164 -1.411 -2.454 1.00 89.06 87 GLY A C 1
ATOM 634 O O . GLY A 1 87 ? 8.806 -1.612 -3.614 1.00 89.06 87 GLY A O 1
ATOM 635 N N . GLY A 1 88 ? 9.800 -2.345 -1.735 1.00 89.25 88 GLY A N 1
ATOM 636 C CA . GLY A 1 88 ? 10.184 -3.655 -2.269 1.00 89.25 88 GLY A CA 1
ATOM 637 C C . GLY A 1 88 ? 10.991 -3.516 -3.561 1.00 89.25 88 GLY A C 1
ATOM 638 O O . GLY A 1 88 ? 11.916 -2.710 -3.623 1.00 89.25 88 GLY A O 1
ATOM 639 N N . VAL A 1 89 ? 10.584 -4.235 -4.612 1.00 87.69 89 VAL A N 1
ATOM 640 C CA . VAL A 1 89 ? 11.259 -4.209 -5.922 1.00 87.69 89 VAL A CA 1
ATOM 641 C C . VAL A 1 89 ? 11.309 -2.822 -6.569 1.00 87.69 89 VAL A C 1
ATOM 643 O O . VAL A 1 89 ? 12.218 -2.570 -7.343 1.00 87.69 89 VAL A O 1
ATOM 646 N N . TRP A 1 90 ? 10.391 -1.904 -6.244 1.00 88.44 90 TRP A N 1
ATOM 647 C CA . TRP A 1 90 ? 10.370 -0.548 -6.817 1.00 88.44 90 TRP A CA 1
ATOM 648 C C . TRP A 1 90 ? 11.430 0.381 -6.228 1.00 88.44 90 TRP A C 1
ATOM 650 O O . TRP A 1 90 ? 11.608 1.502 -6.705 1.00 88.44 90 TRP A O 1
ATOM 660 N N . ARG A 1 91 ? 12.139 -0.062 -5.186 1.00 84.12 91 ARG A N 1
ATOM 661 C CA . ARG A 1 91 ? 13.307 0.650 -4.685 1.00 84.12 91 ARG A CA 1
ATOM 662 C C . ARG A 1 91 ? 14.446 0.424 -5.662 1.00 84.12 91 ARG A C 1
ATOM 664 O O . ARG A 1 91 ? 14.875 -0.707 -5.869 1.00 84.12 91 ARG A O 1
ATOM 671 N N . THR A 1 92 ? 14.984 1.499 -6.217 1.00 68.25 92 THR A N 1
ATOM 672 C CA . THR A 1 92 ? 16.297 1.415 -6.843 1.00 68.25 92 THR A CA 1
ATOM 673 C C . THR A 1 92 ? 17.324 1.226 -5.730 1.00 68.25 92 THR A C 1
ATOM 675 O O . THR A 1 92 ? 17.279 1.903 -4.698 1.00 68.25 92 THR A O 1
ATOM 678 N N . ALA A 1 93 ? 18.249 0.280 -5.901 1.00 60.53 93 ALA A N 1
ATOM 679 C CA . ALA A 1 93 ? 19.479 0.341 -5.132 1.00 60.53 93 ALA A CA 1
ATOM 680 C C . ALA A 1 93 ? 20.099 1.676 -5.528 1.00 60.53 93 ALA A C 1
ATOM 682 O O . ALA A 1 93 ? 20.324 1.916 -6.716 1.00 60.53 93 ALA A O 1
ATOM 683 N N . ALA A 1 94 ? 20.306 2.575 -4.564 1.00 51.72 94 ALA A N 1
ATOM 684 C CA . ALA A 1 94 ? 21.180 3.707 -4.802 1.00 51.72 94 ALA A CA 1
ATOM 685 C C . ALA A 1 94 ? 22.450 3.121 -5.413 1.00 51.72 94 ALA A C 1
ATOM 687 O O . ALA A 1 94 ? 23.034 2.219 -4.814 1.00 51.72 94 ALA A O 1
ATOM 688 N N . VAL A 1 95 ? 22.783 3.555 -6.631 1.00 43.34 95 VAL A N 1
ATOM 689 C CA . VAL A 1 95 ? 24.012 3.205 -7.335 1.00 43.34 95 VAL A CA 1
ATOM 690 C C . VAL A 1 95 ? 25.131 3.183 -6.299 1.00 43.34 95 VAL A C 1
ATOM 692 O O . VAL A 1 95 ? 25.569 4.236 -5.836 1.00 43.34 95 VAL A O 1
ATOM 695 N N . SER A 1 96 ? 25.563 1.987 -5.890 1.00 39.34 96 SER A N 1
ATOM 696 C CA . SER A 1 96 ? 26.822 1.809 -5.186 1.00 39.34 96 SER A CA 1
ATOM 697 C C . SER A 1 96 ? 27.874 2.131 -6.236 1.00 39.34 96 SER A C 1
ATOM 699 O O . SER A 1 96 ? 28.268 1.292 -7.044 1.00 39.34 96 SER A O 1
ATOM 701 N N . THR A 1 97 ? 28.187 3.419 -6.328 1.00 37.34 97 THR A N 1
ATOM 702 C CA . THR A 1 97 ? 29.159 4.042 -7.221 1.00 37.34 97 THR A CA 1
ATOM 703 C C . THR A 1 97 ? 30.384 3.158 -7.366 1.00 37.34 97 THR A C 1
ATOM 705 O O . THR A 1 97 ? 31.140 3.090 -6.413 1.00 37.34 97 THR A O 1
ATOM 708 N N . PHE A 1 98 ? 30.583 2.526 -8.530 1.00 44.97 98 PHE A N 1
ATOM 709 C CA . PHE A 1 98 ? 31.868 2.046 -9.076 1.00 44.97 98 PHE A CA 1
ATOM 710 C C . PHE A 1 98 ? 32.913 1.441 -8.111 1.00 44.97 98 PHE A C 1
ATOM 712 O O . PHE A 1 98 ? 34.103 1.432 -8.424 1.00 44.97 98 PHE A O 1
ATOM 719 N N . SER A 1 99 ? 32.531 0.919 -6.953 1.00 42.41 99 SER A N 1
ATOM 720 C CA . SER A 1 99 ? 33.472 0.465 -5.944 1.00 42.41 99 SER A CA 1
ATOM 721 C C . SER A 1 99 ? 33.105 -0.957 -5.575 1.00 42.41 99 SER A C 1
ATOM 723 O O . SER A 1 99 ? 32.005 -1.246 -5.115 1.00 42.41 99 SER A O 1
ATOM 725 N N . GLY A 1 100 ? 34.038 -1.869 -5.848 1.00 47.72 100 GLY A N 1
ATOM 726 C CA . GLY A 1 100 ? 34.017 -3.215 -5.296 1.00 47.72 100 GLY A CA 1
ATOM 727 C C . GLY A 1 100 ? 34.122 -3.133 -3.777 1.00 47.72 100 GLY A C 1
ATOM 728 O O . GLY A 1 100 ? 35.211 -3.274 -3.227 1.00 47.72 100 GLY A O 1
ATOM 729 N N . VAL A 1 101 ? 32.998 -2.845 -3.127 1.00 44.06 101 VAL A N 1
ATOM 730 C CA . VAL A 1 101 ? 32.842 -2.804 -1.680 1.00 44.06 101 VAL A CA 1
ATOM 731 C C . VAL A 1 101 ? 31.856 -3.894 -1.302 1.00 44.06 101 VAL A C 1
ATOM 733 O O . VAL A 1 101 ? 30.698 -3.913 -1.712 1.00 44.06 101 VAL A O 1
ATOM 736 N N . ASP A 1 102 ? 32.408 -4.823 -0.544 1.00 49.34 102 ASP A N 1
ATOM 737 C CA . ASP A 1 102 ? 31.766 -5.938 0.117 1.00 49.34 102 ASP A CA 1
ATOM 738 C C . ASP A 1 102 ? 30.954 -5.387 1.306 1.00 49.34 102 ASP A C 1
ATOM 740 O O . ASP A 1 102 ? 31.498 -5.156 2.382 1.00 49.34 102 ASP A O 1
ATOM 744 N N . GLU A 1 103 ? 29.662 -5.111 1.110 1.00 42.66 103 GLU A N 1
ATOM 745 C CA . GLU A 1 103 ? 28.701 -4.951 2.210 1.00 42.66 103 GLU A CA 1
ATOM 746 C C . GLU A 1 103 ? 27.469 -5.820 1.919 1.00 42.66 103 GLU A C 1
ATOM 748 O O . GLU A 1 103 ? 26.650 -5.543 1.042 1.00 42.66 103 GLU A O 1
ATOM 753 N N . GLY A 1 104 ? 27.408 -6.947 2.630 1.00 46.88 104 GLY A N 1
ATOM 754 C CA . GLY A 1 104 ? 26.613 -8.141 2.340 1.00 46.88 104 GLY A CA 1
ATOM 755 C C . GLY A 1 104 ? 25.092 -8.049 2.491 1.00 46.88 104 GLY A C 1
ATOM 756 O O . GLY A 1 104 ? 24.495 -9.010 2.965 1.00 46.88 104 GLY A O 1
ATOM 757 N N . ASP A 1 105 ? 24.450 -6.960 2.064 1.00 47.78 105 ASP A N 1
ATOM 758 C CA . ASP A 1 105 ? 22.979 -6.866 2.013 1.00 47.78 105 ASP A CA 1
ATOM 759 C C . ASP A 1 105 ? 22.427 -6.408 0.647 1.00 47.78 105 ASP A C 1
ATOM 761 O O . ASP A 1 105 ? 21.251 -6.078 0.505 1.00 47.78 105 ASP A O 1
ATOM 765 N N . ALA A 1 106 ? 23.264 -6.432 -0.394 1.00 53.09 106 ALA A N 1
ATOM 766 C CA . ALA A 1 106 ? 22.881 -6.122 -1.769 1.00 53.09 106 ALA A CA 1
ATOM 767 C C . ALA A 1 106 ? 22.204 -7.321 -2.465 1.00 53.09 106 ALA A C 1
ATOM 769 O O . ALA A 1 106 ? 22.803 -7.971 -3.319 1.00 53.09 106 ALA A O 1
ATOM 770 N N . ALA A 1 107 ? 20.958 -7.641 -2.118 1.00 53.75 107 ALA A N 1
ATOM 771 C CA . ALA A 1 107 ? 20.155 -8.578 -2.908 1.00 53.75 107 ALA A CA 1
ATOM 772 C C . ALA A 1 107 ? 18.662 -8.356 -2.655 1.00 53.75 107 ALA A C 1
ATOM 774 O O . ALA A 1 107 ? 18.180 -8.744 -1.599 1.00 53.75 107 ALA A O 1
ATOM 775 N N . ASP A 1 108 ? 17.998 -7.676 -3.600 1.00 56.00 108 ASP A N 1
ATOM 776 C CA . ASP A 1 108 ? 16.574 -7.832 -3.990 1.00 56.00 108 ASP A CA 1
ATOM 777 C C . ASP A 1 108 ? 16.105 -6.709 -4.950 1.00 56.00 108 ASP A C 1
ATOM 779 O O . ASP A 1 108 ? 14.911 -6.464 -5.127 1.00 56.00 108 ASP A O 1
ATOM 783 N N . VAL A 1 109 ? 17.026 -6.006 -5.621 1.00 59.56 109 VAL A N 1
ATOM 784 C CA . VAL A 1 109 ? 16.661 -5.004 -6.633 1.00 59.56 109 VAL A CA 1
ATOM 785 C C . VAL A 1 109 ? 16.704 -5.651 -8.011 1.00 59.56 109 VAL A C 1
ATOM 787 O O . VAL A 1 109 ? 17.754 -5.777 -8.630 1.00 59.56 109 VAL A O 1
ATOM 790 N N . ALA A 1 110 ? 15.535 -6.091 -8.477 1.00 66.25 110 ALA A N 1
ATOM 791 C CA . ALA A 1 110 ? 15.343 -6.651 -9.817 1.00 66.25 110 ALA A CA 1
ATOM 792 C C . ALA A 1 110 ? 15.144 -5.573 -10.904 1.00 66.25 110 ALA A C 1
ATOM 794 O O . ALA A 1 110 ? 15.042 -5.895 -12.087 1.00 66.25 110 ALA A O 1
ATOM 795 N N . MET A 1 111 ? 15.038 -4.302 -10.508 1.00 85.00 111 MET A N 1
ATOM 796 C CA . MET A 1 111 ? 14.845 -3.172 -11.417 1.00 85.00 111 MET A CA 1
ATOM 797 C C . MET A 1 111 ? 16.195 -2.601 -11.859 1.00 85.00 111 MET A C 1
ATOM 799 O O . MET A 1 111 ? 17.180 -2.671 -11.130 1.00 85.00 111 MET A O 1
ATOM 803 N N . TYR A 1 112 ? 16.233 -2.031 -13.060 1.00 84.19 112 TYR A N 1
ATOM 804 C CA . TYR A 1 112 ? 17.447 -1.527 -13.700 1.00 84.19 112 TYR A CA 1
ATOM 805 C C . TYR A 1 112 ? 17.293 -0.062 -14.121 1.00 84.19 112 TYR A C 1
ATOM 807 O O . TYR A 1 112 ? 16.183 0.469 -14.197 1.00 84.19 112 TYR A O 1
ATOM 815 N N . ASP A 1 113 ? 18.416 0.596 -14.404 1.00 85.38 113 ASP A N 1
ATOM 816 C CA . ASP A 1 113 ? 18.422 1.990 -14.847 1.00 85.38 113 ASP A CA 1
ATOM 817 C C . ASP A 1 113 ? 17.623 2.180 -16.142 1.00 85.38 113 ASP A C 1
ATOM 819 O O . ASP A 1 113 ? 17.639 1.336 -17.036 1.00 85.38 113 ASP A O 1
ATOM 823 N N . ALA A 1 114 ? 16.930 3.317 -16.247 1.00 87.69 114 ALA A N 1
ATOM 824 C CA . ALA A 1 114 ? 16.010 3.633 -17.345 1.00 87.69 114 ALA A CA 1
ATOM 825 C C . ALA A 1 114 ? 14.827 2.651 -17.512 1.00 87.69 114 ALA A C 1
ATOM 827 O O . ALA A 1 114 ? 14.166 2.657 -18.551 1.00 87.69 114 ALA A O 1
ATOM 828 N N . LEU A 1 115 ? 14.508 1.843 -16.492 1.00 90.44 115 LEU A N 1
ATOM 829 C CA . LEU A 1 115 ? 13.280 1.051 -16.468 1.00 90.44 115 LEU A CA 1
ATOM 830 C C . LEU A 1 115 ? 12.042 1.951 -16.385 1.00 90.44 115 LEU A C 1
ATOM 832 O O . LEU A 1 115 ? 11.917 2.769 -15.473 1.00 90.44 115 LEU A O 1
ATOM 836 N N . TRP A 1 116 ? 11.093 1.734 -17.294 1.00 93.75 116 TRP A N 1
ATOM 837 C CA . TRP A 1 116 ? 9.757 2.332 -17.268 1.00 93.75 116 TRP A CA 1
ATOM 838 C C . TRP A 1 116 ? 8.689 1.2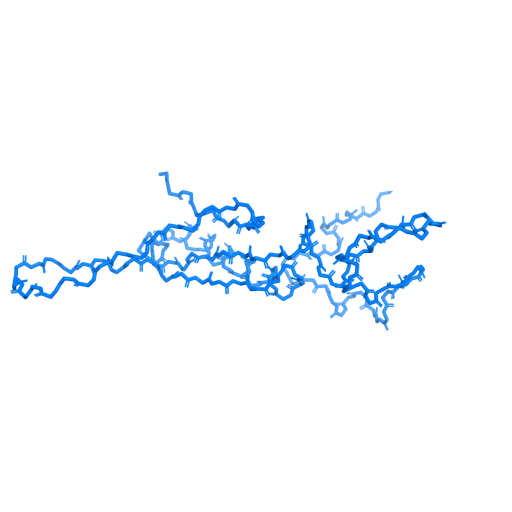53 -17.058 1.00 93.75 116 TRP A C 1
ATOM 840 O O . TRP A 1 116 ? 8.965 0.058 -17.176 1.00 93.75 116 TRP A O 1
ATOM 850 N N . THR A 1 117 ? 7.457 1.679 -16.760 1.00 92.94 117 THR A N 1
ATOM 851 C CA . THR A 1 117 ? 6.309 0.765 -16.698 1.00 92.94 117 THR A CA 1
ATOM 852 C C . THR A 1 117 ? 6.192 -0.049 -17.990 1.00 92.94 117 THR A C 1
ATOM 854 O O . THR A 1 117 ? 6.331 0.474 -19.096 1.00 92.94 117 THR A O 1
ATOM 857 N N . ASN A 1 118 ? 5.934 -1.345 -17.848 1.00 96.12 118 ASN A N 1
ATOM 858 C CA . ASN A 1 118 ? 5.742 -2.281 -18.957 1.00 96.12 118 ASN A CA 1
ATOM 859 C C . ASN A 1 118 ? 4.297 -2.293 -19.492 1.00 96.12 118 ASN A C 1
ATOM 861 O O . ASN A 1 118 ? 4.019 -2.958 -20.488 1.00 96.12 118 ASN A O 1
ATOM 865 N N . GLY A 1 119 ? 3.384 -1.568 -18.845 1.00 96.56 119 GLY A N 1
ATOM 866 C CA . GLY A 1 119 ? 1.992 -1.414 -19.254 1.00 96.56 119 GLY A CA 1
ATOM 867 C C . GLY A 1 119 ? 1.471 0.007 -19.023 1.00 96.56 119 GLY A C 1
ATOM 868 O O . GLY A 1 119 ? 2.171 0.832 -18.426 1.00 96.56 119 GLY A O 1
ATOM 869 N N . PRO A 1 120 ? 0.249 0.313 -19.495 1.00 97.38 120 PRO A N 1
ATOM 870 C CA . PRO A 1 120 ? -0.378 1.608 -19.251 1.00 97.38 120 PRO A CA 1
ATOM 871 C C . PRO A 1 120 ? -0.531 1.839 -17.746 1.00 97.38 120 PRO A C 1
ATOM 873 O O . PRO A 1 120 ? -0.979 0.945 -17.023 1.00 97.38 120 PRO A O 1
ATOM 876 N N . LYS A 1 121 ? -0.168 3.035 -17.269 1.00 95.75 121 LYS A N 1
ATOM 877 C CA . LYS A 1 121 ? -0.207 3.358 -15.835 1.00 95.75 121 LYS A CA 1
ATOM 878 C C . LYS A 1 121 ? -1.623 3.231 -15.269 1.00 95.75 121 LYS A C 1
ATOM 880 O O . LYS A 1 121 ? -1.792 2.804 -14.138 1.00 95.75 121 LYS A O 1
ATOM 885 N N . GLU A 1 122 ? -2.637 3.509 -16.084 1.00 96.12 122 GLU A N 1
ATOM 886 C CA . GLU A 1 122 ? -4.058 3.434 -15.737 1.00 96.12 122 GLU A CA 1
ATOM 887 C C . GLU A 1 122 ? -4.477 2.018 -15.307 1.00 96.12 122 GLU A C 1
ATOM 889 O O . GLU A 1 122 ? -5.409 1.859 -14.529 1.00 96.12 122 GLU A O 1
ATOM 894 N N . ALA A 1 123 ? -3.775 0.974 -15.768 1.00 96.88 123 ALA A N 1
ATOM 895 C CA . ALA A 1 123 ? -4.054 -0.409 -15.372 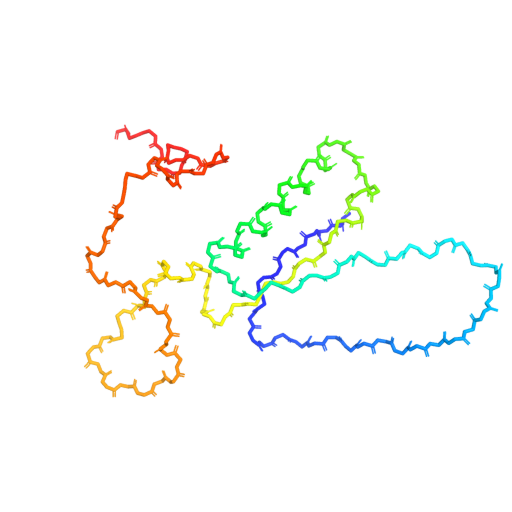1.00 96.88 123 ALA A CA 1
ATOM 896 C C . ALA A 1 123 ? -3.541 -0.764 -13.964 1.00 96.88 123 ALA A C 1
ATOM 898 O O . ALA A 1 123 ? -3.891 -1.820 -13.439 1.00 96.88 123 ALA A O 1
ATOM 899 N N . ILE A 1 124 ? -2.704 0.090 -13.367 1.00 95.50 124 ILE A N 1
ATOM 900 C CA . ILE A 1 124 ? -2.151 -0.070 -12.014 1.00 95.50 124 ILE A CA 1
ATOM 901 C C . ILE A 1 124 ? -2.476 1.129 -11.111 1.00 95.50 124 ILE A C 1
ATOM 903 O O . ILE A 1 124 ? -1.878 1.275 -10.046 1.00 95.50 124 ILE A O 1
ATOM 907 N N . GLU A 1 125 ? -3.401 1.994 -11.534 1.00 96.81 125 GLU A N 1
ATOM 908 C CA . GLU A 1 125 ? -3.872 3.125 -10.737 1.00 96.81 125 GLU A CA 1
ATOM 909 C C . GLU A 1 125 ? -4.657 2.632 -9.516 1.00 96.81 125 GLU A C 1
ATOM 911 O O . GLU A 1 125 ? -5.449 1.689 -9.604 1.00 96.81 125 GLU A O 1
ATOM 916 N N . PHE A 1 126 ? -4.433 3.253 -8.356 1.00 96.19 126 PHE A N 1
ATOM 917 C CA . PHE A 1 126 ? -5.157 2.879 -7.147 1.00 96.19 126 PHE A CA 1
ATOM 918 C C . PHE A 1 126 ? -6.560 3.482 -7.162 1.00 96.19 126 PHE A C 1
ATOM 920 O O . PHE A 1 126 ? -6.763 4.639 -7.523 1.00 96.19 126 PHE A O 1
ATOM 927 N N . PHE A 1 127 ? -7.544 2.691 -6.734 1.00 94.38 127 PHE A N 1
ATOM 928 C CA . PHE A 1 127 ? -8.952 3.093 -6.766 1.00 94.38 127 PHE A CA 1
ATOM 929 C C . PHE A 1 127 ? -9.279 4.235 -5.790 1.00 94.38 127 PHE A C 1
ATOM 931 O O . PHE A 1 127 ? -10.254 4.953 -5.998 1.00 94.38 127 PHE A O 1
ATOM 938 N N . ASP A 1 128 ? -8.501 4.378 -4.717 1.00 94.44 128 ASP A N 1
ATOM 939 C CA . ASP A 1 128 ? -8.670 5.375 -3.658 1.00 94.44 128 ASP A CA 1
ATOM 940 C C . ASP A 1 128 ? -7.496 6.359 -3.557 1.00 94.44 128 ASP A C 1
ATOM 942 O O . ASP A 1 128 ? -7.412 7.099 -2.578 1.00 94.44 128 ASP A O 1
ATOM 946 N N . TYR A 1 129 ? -6.606 6.366 -4.557 1.00 95.56 129 TYR A N 1
ATOM 947 C CA . TYR A 1 129 ? -5.513 7.328 -4.676 1.00 95.56 129 TYR A CA 1
ATOM 948 C C . TYR A 1 129 ? -5.056 7.452 -6.136 1.00 95.56 129 TYR A C 1
ATOM 950 O O . TYR A 1 129 ? -4.302 6.623 -6.651 1.00 95.56 129 TYR A O 1
ATOM 958 N N . THR A 1 130 ? -5.551 8.478 -6.824 1.00 96.25 130 THR A N 1
ATOM 959 C CA . THR A 1 130 ? -5.356 8.627 -8.277 1.00 96.25 130 THR A CA 1
ATOM 960 C C . THR A 1 130 ? -4.018 9.282 -8.623 1.00 96.25 130 THR A C 1
ATOM 962 O O . THR A 1 130 ? -3.424 10.004 -7.817 1.00 96.25 130 THR A O 1
ATOM 965 N N . PHE A 1 131 ? -3.545 9.093 -9.858 1.00 95.56 131 PHE A N 1
ATOM 966 C CA . PHE A 1 131 ? -2.368 9.811 -10.354 1.00 95.56 131 PHE A CA 1
ATOM 967 C C . PHE A 1 131 ? -2.595 11.324 -10.409 1.00 95.56 131 PHE A C 1
ATOM 969 O O . PHE A 1 131 ? -1.657 12.083 -10.171 1.00 95.56 131 PHE A O 1
ATOM 976 N N . GLU A 1 132 ? -3.820 11.761 -10.710 1.0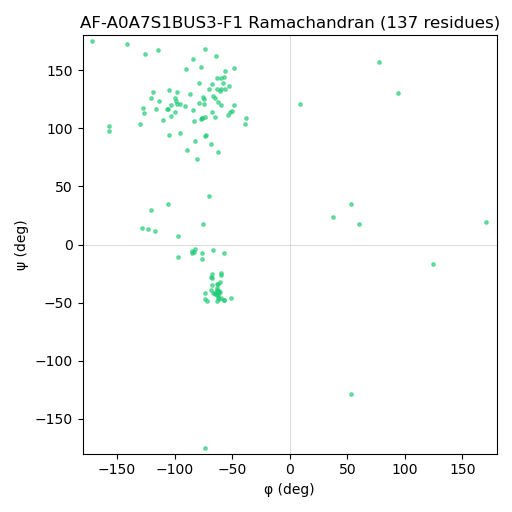0 95.56 132 GLU A N 1
ATOM 977 C CA . GLU A 1 132 ? -4.192 13.179 -10.707 1.00 95.56 132 G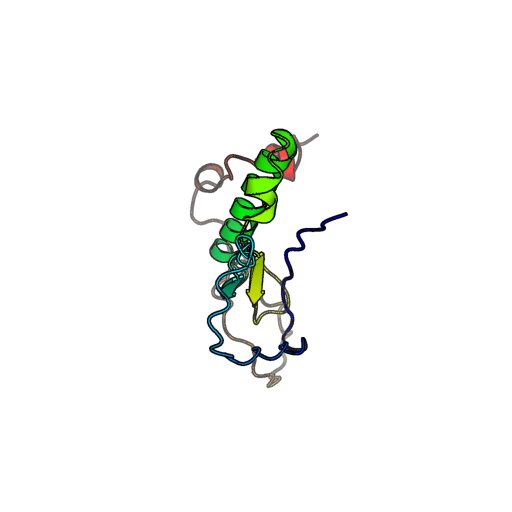LU A CA 1
ATOM 978 C C . GLU A 1 132 ? -4.106 13.778 -9.299 1.00 95.56 132 GLU A C 1
ATOM 980 O O . GLU A 1 132 ? -3.549 14.859 -9.129 1.00 95.56 132 GLU A O 1
ATOM 985 N N . GLU A 1 133 ? -4.581 13.062 -8.277 1.00 95.56 133 GLU A N 1
ATOM 986 C CA . GLU A 1 133 ? -4.442 13.482 -6.878 1.00 95.56 133 GLU A CA 1
ATOM 987 C C . GLU A 1 133 ? -2.970 13.557 -6.446 1.00 95.56 133 GLU A C 1
ATOM 989 O O . GLU A 1 133 ? -2.580 14.488 -5.741 1.00 95.56 133 GLU A O 1
ATOM 994 N N . HIS A 1 134 ? -2.138 12.605 -6.882 1.00 94.75 134 HIS A N 1
ATOM 995 C CA . HIS A 1 134 ? -0.730 12.546 -6.490 1.00 94.75 134 HIS A CA 1
ATOM 996 C C . HIS A 1 134 ? 0.141 13.617 -7.164 1.00 94.75 134 HIS A C 1
ATOM 998 O O . HIS A 1 134 ? 0.949 14.266 -6.499 1.00 94.75 134 HIS A O 1
ATOM 1004 N N . PHE A 1 135 ? 0.011 13.789 -8.482 1.00 94.38 135 PHE A N 1
ATOM 1005 C CA . PHE A 1 135 ? 0.863 14.691 -9.268 1.00 94.38 135 PHE A CA 1
ATOM 1006 C C . PHE A 1 135 ? 0.236 16.071 -9.516 1.00 94.38 135 PHE A C 1
ATOM 1008 O O . PHE A 1 135 ? 0.933 16.983 -9.965 1.00 94.38 135 PHE A O 1
ATOM 1015 N N . GLY A 1 136 ? -1.052 16.237 -9.209 1.00 90.44 136 GLY A N 1
ATOM 1016 C CA . GLY A 1 136 ? -1.848 17.400 -9.582 1.00 90.44 136 GLY A CA 1
ATOM 1017 C C . GLY A 1 136 ? -2.281 17.369 -11.052 1.00 90.44 136 GLY A C 1
ATOM 1018 O O . GLY A 1 136 ? -1.646 16.750 -11.909 1.00 90.44 136 GLY A O 1
ATOM 1019 N N . ALA A 1 137 ? -3.360 18.088 -11.367 1.00 73.31 137 ALA A N 1
ATOM 1020 C CA . ALA A 1 137 ? -3.656 18.457 -12.746 1.00 73.31 137 ALA A CA 1
ATOM 1021 C C . ALA A 1 137 ? -2.576 19.452 -13.196 1.00 73.31 137 ALA A C 1
ATOM 1023 O O . ALA A 1 137 ? -2.468 20.535 -12.621 1.00 73.31 137 ALA A O 1
ATOM 1024 N N . GLY A 1 138 ? -1.739 19.064 -14.163 1.00 62.78 138 GLY A N 1
ATOM 1025 C CA . GLY A 1 138 ? -0.631 19.895 -14.636 1.00 62.78 138 GLY A CA 1
ATOM 1026 C C . GLY A 1 138 ? -1.095 21.314 -14.978 1.00 62.78 138 GLY A C 1
ATOM 1027 O O . GLY A 1 138 ? -1.904 21.494 -15.887 1.00 62.78 138 GLY A O 1
ATOM 1028 N N . THR A 1 139 ? -0.603 22.298 -14.223 1.00 42.31 139 THR A N 1
ATOM 1029 C CA . THR A 1 139 ? -0.704 23.730 -14.543 1.00 42.31 139 THR A CA 1
ATOM 1030 C C . THR A 1 139 ? 0.403 24.142 -15.493 1.00 42.31 139 THR A C 1
ATOM 1032 O O . THR A 1 139 ? 1.562 23.773 -15.191 1.00 42.31 139 THR A O 1
#

Foldseek 3Di:
DDDLDAAADDPPDDDDDDDDDDDDDDVPDDPDPDQAAEAEAEAQAPVSVVVVVVLVVVLVVCVVVVVVVVNRNRYRYYYYHPDPDHHFLNDDDPPPPPDPDDDPPPDGNPDDPPDDDPDDVVVVADPPQGPCNVVPDDD

InterPro domains:
  IPR036188 FAD/NAD(P)-binding domain superfamily [G3DSA:3.50.50.60] (37-139)
  IPR036188 FAD/NAD(P)-binding domain superfamily [SSF51905] (36-136)

pLDDT: mean 73.86, std 24.32, range [26.66, 97.38]

Solvent-accessible surface area (backbone atoms only — not comparable to full-atom values): 9414 Å² total; per-residue (Å²): 139,82,81,86,70,82,45,76,48,58,97,82,68,82,82,81,80,85,80,80,92,80,94,72,96,65,96,81,65,73,86,76,79,73,77,45,50,78,41,83,38,82,37,37,18,65,71,39,46,50,53,54,48,52,53,50,52,52,50,51,54,29,58,76,68,66,39,62,68,62,53,63,54,46,64,48,52,41,33,41,38,92,57,100,61,70,41,47,53,77,36,72,71,74,78,74,70,95,57,101,69,94,63,99,76,86,77,71,58,84,64,60,89,91,69,70,80,94,59,68,66,78,82,73,54,48,96,90,56,44,68,53,76,74,73,44,79,86,126

Nearest PDB structures (foldseek):
  7ckl-assembly1_A  TM=3.182E-01  e=4.060E+00  Mammarenavirus lassaense

Radius of gyration: 21.25 Å; Cα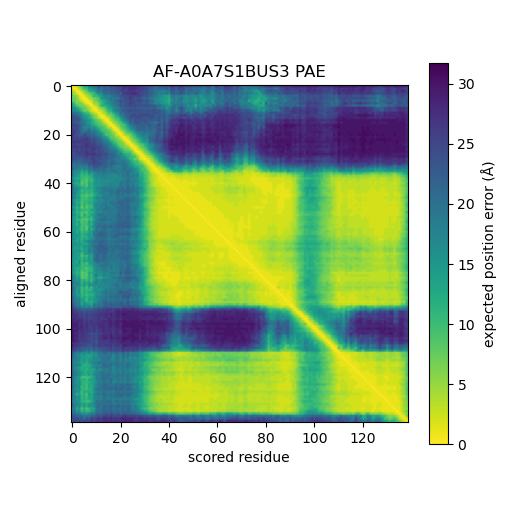 contacts (8 Å, |Δi|>4): 110; chains: 1; bounding box: 53×46×58 Å

Secondary structure (DSSP, 8-state):
------EEE-TTPPPPPP--------TT-----PPPPEEEEE--SHHHHHHHHHHHHHHHHHHHTT-HHHHHHSPEEEEE-SSSSS-GGGSPPP---S-----TT-------TT---SS-GGGG-BTTB-HHHHH-S--

Mean predicted aligned error: 13.35 Å

Organism: NCBI:txid216773

Sequence (139 aa):
NHSCSVYIASPSSPTRNATSCDDRHDSTMAPRESPPLTVAVIGAGPGGMFFCHALERHRLELVARNDLAALAALPSATCFERASGPGGVWRTAAVSTFSGVDEGDAADVAMYDALWTNGPKEAIEFFDYTFEEHFGAGT